Protein AF-A0A1B7WTZ4-F1 (afdb_monomer)

Sequence (88 aa):
MTIDEYPWLEPLKTAVNGLKVPVEEEIFLDKLKNTMWSEESGKQPPTLNPEEIMQYLLQMGIIDRRYDKRVNMPTIYMYGFGVKRPKG

Foldseek 3Di:
DDCVVALLCVLLLVLCAAAAPQDAPVVSLVSLLPRPTDPDPPNGDPDSRSVVSVVVCCVVQQWHQDPVRTIGGPPVNCVVSNYHHPDD

Structure (mmCIF, N/CA/C/O backbone):
data_AF-A0A1B7WTZ4-F1
#
_entry.id   AF-A0A1B7WTZ4-F1
#
loop_
_atom_site.group_PDB
_atom_site.id
_atom_site.type_symbol
_atom_site.label_atom_id
_atom_site.label_alt_id
_atom_site.label_comp_id
_atom_site.label_asym_id
_atom_site.label_entity_id
_atom_site.label_seq_id
_atom_site.pdbx_PDB_ins_code
_atom_site.Cartn_x
_atom_site.Cartn_y
_atom_site.Cartn_z
_atom_site.occupancy
_atom_site.B_iso_or_equiv
_atom_site.auth_seq_id
_atom_site.auth_comp_id
_atom_site.auth_asym_id
_atom_site.auth_atom_id
_atom_site.pdbx_PDB_model_num
ATOM 1 N N . MET A 1 1 ? -5.790 14.235 -10.164 1.00 48.44 1 MET A N 1
ATOM 2 C CA . MET A 1 1 ? -6.341 13.514 -9.004 1.00 48.44 1 MET A CA 1
ATOM 3 C C . MET A 1 1 ? -5.632 14.068 -7.787 1.00 48.44 1 MET A C 1
ATOM 5 O O . MET A 1 1 ? -4.447 13.800 -7.619 1.00 48.44 1 MET A O 1
ATOM 9 N N . THR A 1 2 ? -6.271 14.981 -7.063 1.00 47.91 2 THR A N 1
ATOM 10 C CA . THR A 1 2 ? -5.705 15.503 -5.818 1.00 47.91 2 THR A CA 1
ATOM 11 C C . THR A 1 2 ? -5.952 14.463 -4.734 1.00 47.91 2 THR A C 1
ATOM 13 O O . THR A 1 2 ? -7.027 13.885 -4.631 1.00 47.91 2 THR A O 1
ATOM 16 N N . ILE A 1 3 ? -4.914 14.176 -3.960 1.00 51.56 3 ILE A N 1
ATOM 17 C CA . ILE A 1 3 ? -4.926 13.231 -2.836 1.00 51.56 3 ILE A CA 1
ATOM 18 C C . ILE A 1 3 ? -5.936 13.641 -1.743 1.00 51.56 3 ILE A C 1
ATOM 20 O O . ILE A 1 3 ? -6.334 12.800 -0.941 1.00 51.56 3 ILE A O 1
ATOM 24 N N . ASP A 1 4 ? -6.394 14.896 -1.763 1.00 60.53 4 ASP A N 1
ATOM 25 C CA . ASP A 1 4 ? -7.377 15.462 -0.832 1.00 60.53 4 ASP A CA 1
ATOM 26 C C . ASP A 1 4 ? -8.709 14.695 -0.768 1.00 60.53 4 ASP A C 1
ATOM 28 O O . ASP A 1 4 ? -9.408 14.784 0.237 1.00 60.53 4 ASP A O 1
ATOM 32 N N . GLU A 1 5 ? -9.066 13.916 -1.796 1.00 75.38 5 GLU A N 1
ATOM 33 C CA . GLU A 1 5 ? -10.333 13.166 -1.825 1.00 75.38 5 GLU A CA 1
ATOM 34 C C . GLU A 1 5 ? -10.318 11.896 -0.957 1.00 75.38 5 GLU A C 1
ATOM 36 O O . GLU A 1 5 ? -11.378 11.420 -0.553 1.00 75.38 5 GLU A O 1
ATOM 41 N N . TYR A 1 6 ? -9.139 11.351 -0.628 1.00 87.62 6 TYR A N 1
ATOM 42 C CA . TYR A 1 6 ? -9.021 10.095 0.125 1.00 87.62 6 TYR A CA 1
ATOM 43 C C . TYR A 1 6 ? -7.937 10.184 1.211 1.00 87.62 6 TYR A C 1
ATOM 45 O O . TYR A 1 6 ? -6.854 9.608 1.057 1.00 87.62 6 TYR A O 1
ATOM 53 N N . PRO A 1 7 ? -8.221 10.855 2.346 1.00 90.00 7 PRO A N 1
ATOM 54 C CA . PRO A 1 7 ? -7.250 11.060 3.426 1.00 90.00 7 PRO A CA 1
ATOM 55 C C . PRO A 1 7 ? -6.640 9.763 3.977 1.00 90.00 7 PRO A C 1
ATOM 57 O O . PRO A 1 7 ? -5.497 9.743 4.431 1.00 90.00 7 PRO A O 1
ATOM 60 N N . TRP A 1 8 ? -7.382 8.658 3.897 1.00 92.19 8 TRP A N 1
ATOM 61 C CA . TRP A 1 8 ? -6.943 7.343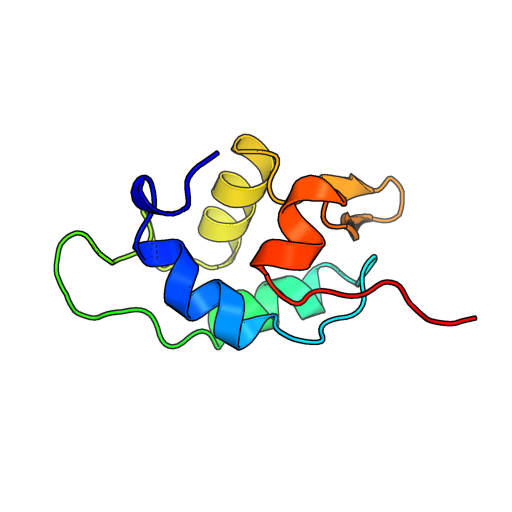 4.360 1.00 92.19 8 TRP A CA 1
ATOM 62 C C . TRP A 1 8 ? -5.808 6.727 3.529 1.00 92.19 8 TRP A C 1
ATOM 64 O O . TRP A 1 8 ? -5.197 5.753 3.964 1.00 92.19 8 TRP A O 1
ATOM 74 N N . LEU A 1 9 ? -5.477 7.289 2.359 1.00 93.25 9 LEU A N 1
ATOM 75 C CA . LEU A 1 9 ? -4.337 6.840 1.555 1.00 93.25 9 LEU A CA 1
ATOM 76 C C . LEU A 1 9 ? -2.986 7.319 2.111 1.00 93.25 9 LEU A C 1
ATOM 78 O O . LEU A 1 9 ? -1.957 6.753 1.744 1.00 93.25 9 LEU A O 1
ATOM 82 N N . GLU A 1 10 ? -2.949 8.323 2.993 1.00 92.12 10 GLU A N 1
ATOM 83 C CA . GLU A 1 10 ? -1.693 8.854 3.549 1.00 92.12 10 GLU A CA 1
ATOM 84 C C . GLU A 1 10 ? -0.869 7.803 4.322 1.00 92.12 10 GLU A C 1
ATOM 86 O O . GLU A 1 10 ? 0.312 7.608 4.000 1.00 92.12 10 GLU A O 1
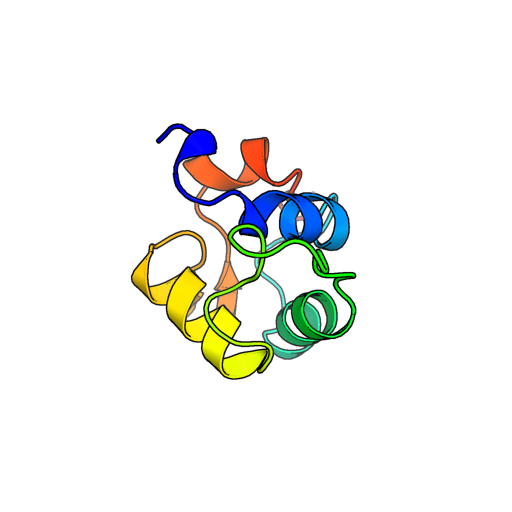ATOM 91 N N . PRO A 1 11 ? -1.451 7.040 5.270 1.00 94.00 11 PRO A N 1
ATOM 92 C CA . PRO A 1 11 ? -0.747 5.924 5.900 1.00 94.00 11 PRO A CA 1
ATOM 93 C C . PRO A 1 11 ? -0.233 4.892 4.893 1.00 94.00 11 PRO A C 1
ATOM 95 O O . PRO A 1 11 ? 0.894 4.404 5.012 1.00 94.00 11 PRO A O 1
ATOM 98 N N . LEU A 1 12 ? -1.031 4.599 3.861 1.00 94.50 12 LEU A N 1
ATOM 99 C CA . LEU A 1 12 ? -0.670 3.622 2.843 1.00 94.50 12 LEU A CA 1
ATOM 100 C C . LEU A 1 12 ? 0.567 4.057 2.054 1.00 94.50 12 LEU A C 1
ATOM 102 O O . LEU A 1 12 ? 1.463 3.241 1.846 1.00 94.50 12 LEU A O 1
ATOM 106 N N . LYS A 1 13 ? 0.661 5.335 1.662 1.00 92.56 13 LYS A N 1
ATOM 107 C CA . LYS A 1 13 ? 1.858 5.881 0.996 1.00 92.56 13 LYS A CA 1
ATOM 108 C C . LYS A 1 13 ? 3.120 5.605 1.795 1.00 92.56 13 LYS A C 1
ATOM 110 O O . LYS A 1 13 ? 4.131 5.210 1.225 1.00 92.56 13 LYS A O 1
ATOM 115 N N . THR A 1 14 ? 3.050 5.770 3.113 1.00 92.75 14 THR A N 1
ATOM 116 C CA . THR A 1 14 ? 4.180 5.484 4.002 1.00 92.75 14 THR A CA 1
ATOM 117 C C . THR A 1 14 ? 4.523 3.995 3.992 1.00 92.75 14 THR A C 1
ATOM 119 O O . THR A 1 14 ? 5.691 3.636 3.849 1.00 92.75 14 THR A O 1
ATOM 122 N N . ALA A 1 15 ? 3.517 3.120 4.073 1.00 94.94 15 ALA A N 1
ATOM 123 C CA . ALA A 1 15 ? 3.708 1.671 4.118 1.00 94.94 15 ALA A CA 1
ATOM 124 C C . ALA A 1 15 ? 4.318 1.085 2.828 1.00 94.94 15 ALA A C 1
ATOM 126 O O . ALA A 1 15 ? 5.135 0.153 2.889 1.00 94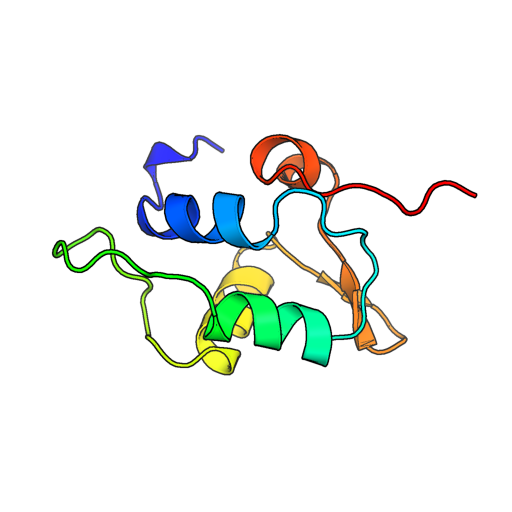.94 15 ALA A O 1
ATOM 127 N N . VAL A 1 16 ? 3.945 1.633 1.665 1.00 95.88 16 VAL A N 1
ATOM 128 C CA . VAL A 1 16 ? 4.411 1.166 0.346 1.00 95.88 16 VAL A CA 1
ATOM 129 C C . VAL A 1 16 ? 5.583 1.970 -0.218 1.00 95.88 16 VAL A C 1
ATOM 131 O O . VAL A 1 16 ? 6.091 1.623 -1.285 1.00 95.88 16 VAL A O 1
ATOM 134 N N . ASN A 1 17 ? 6.053 3.009 0.475 1.00 95.56 17 ASN A N 1
ATOM 135 C CA . ASN A 1 17 ? 7.177 3.813 0.007 1.00 95.56 17 ASN A CA 1
ATOM 136 C C . ASN A 1 17 ? 8.411 2.932 -0.253 1.00 95.56 17 ASN A C 1
ATOM 138 O O . ASN A 1 17 ? 8.837 2.136 0.585 1.00 95.56 17 ASN A O 1
ATOM 142 N N . GLY A 1 18 ? 8.987 3.059 -1.447 1.00 95.00 18 GLY A N 1
ATOM 143 C CA . GLY A 1 18 ? 10.138 2.278 -1.886 1.00 95.00 18 GLY A CA 1
ATOM 144 C C . GLY A 1 18 ? 9.821 0.848 -2.328 1.00 95.00 18 GLY A C 1
ATOM 145 O O . GLY A 1 18 ? 10.735 0.179 -2.822 1.00 95.00 18 GLY A O 1
ATOM 146 N N . LEU A 1 19 ? 8.567 0.385 -2.220 1.00 96.38 19 LEU A N 1
ATOM 147 C CA . LEU A 1 19 ? 8.135 -0.897 -2.776 1.00 96.38 19 LEU A CA 1
ATOM 148 C C . LEU A 1 19 ? 8.418 -0.918 -4.281 1.00 96.38 19 LEU A C 1
ATOM 150 O O . LEU A 1 19 ? 8.211 0.072 -4.986 1.00 96.38 19 LEU A O 1
ATOM 154 N N . LYS A 1 20 ? 8.918 -2.048 -4.778 1.00 96.94 20 LYS A N 1
ATOM 155 C CA . LYS A 1 20 ? 9.192 -2.242 -6.202 1.00 96.94 20 LYS A CA 1
ATOM 156 C C . LYS A 1 20 ? 8.043 -3.017 -6.831 1.00 96.94 20 LYS A C 1
ATOM 158 O O . LYS A 1 20 ? 7.743 -4.101 -6.352 1.00 96.94 20 LYS A O 1
ATOM 163 N N . VAL A 1 21 ? 7.443 -2.484 -7.896 1.00 95.50 21 VAL A N 1
ATOM 164 C CA . VAL A 1 21 ? 6.312 -3.111 -8.605 1.00 95.50 21 VAL A CA 1
ATOM 165 C C . VAL A 1 21 ? 6.633 -3.392 -10.083 1.00 95.50 21 VAL A C 1
ATOM 167 O O . VAL A 1 21 ? 7.288 -2.570 -10.739 1.00 95.50 21 VAL A 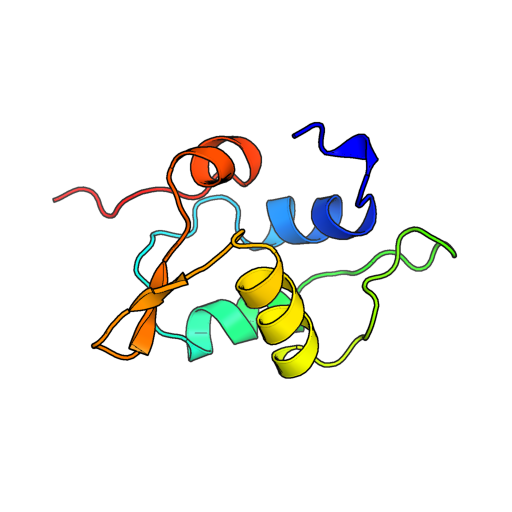O 1
ATOM 170 N N . PRO A 1 22 ? 6.158 -4.510 -10.664 1.00 97.12 22 PRO A N 1
ATOM 171 C CA . PRO A 1 22 ? 5.180 -5.455 -10.112 1.00 97.12 22 PRO A CA 1
ATOM 172 C C . PRO A 1 22 ? 5.728 -6.316 -8.964 1.00 97.12 22 PRO A C 1
ATOM 174 O O . PRO A 1 22 ? 6.919 -6.619 -8.941 1.00 97.12 22 PRO A O 1
ATOM 177 N N . VAL A 1 23 ? 4.860 -6.690 -8.025 1.00 97.00 23 VAL A N 1
ATOM 178 C CA . VAL A 1 23 ? 5.195 -7.475 -6.827 1.00 97.00 23 VAL A CA 1
ATOM 179 C C . VAL A 1 23 ? 4.173 -8.589 -6.604 1.00 97.00 23 VAL A C 1
ATOM 181 O O . VAL A 1 23 ? 3.044 -8.477 -7.072 1.00 97.00 23 VAL A O 1
ATOM 184 N N . GLU A 1 24 ? 4.552 -9.658 -5.905 1.00 97.62 24 GLU A N 1
ATOM 185 C CA . GLU A 1 24 ? 3.596 -10.693 -5.496 1.00 97.62 24 GLU A CA 1
ATOM 186 C C . GLU A 1 24 ? 2.449 -10.095 -4.673 1.00 97.62 24 GLU A C 1
ATOM 188 O O . GLU A 1 24 ? 2.657 -9.204 -3.845 1.00 97.62 24 GLU A O 1
ATOM 193 N N . GLU A 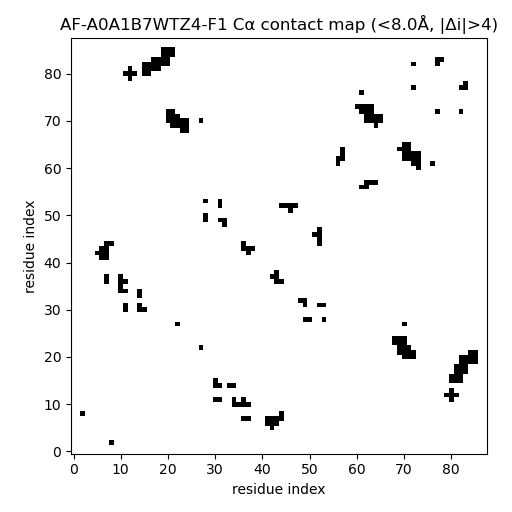1 25 ? 1.238 -10.599 -4.903 1.00 96.75 25 GLU A N 1
ATOM 194 C CA . GLU A 1 25 ? 0.021 -10.131 -4.236 1.00 96.75 25 GLU A CA 1
ATOM 195 C C . GLU A 1 25 ? 0.125 -10.200 -2.710 1.00 96.75 25 GLU A C 1
ATOM 197 O O . GLU A 1 25 ? -0.206 -9.230 -2.033 1.00 96.75 25 GLU A O 1
ATOM 202 N N . GLU A 1 26 ? 0.678 -11.291 -2.182 1.00 96.69 26 GLU A N 1
ATOM 203 C CA . GLU A 1 26 ? 0.881 -11.488 -0.743 1.00 96.69 26 GLU A CA 1
ATOM 204 C C . GLU A 1 26 ? 1.766 -10.397 -0.127 1.00 96.69 26 GLU A C 1
ATOM 206 O O . GLU A 1 26 ? 1.447 -9.872 0.934 1.00 96.69 26 GLU A O 1
ATOM 211 N N . ILE A 1 27 ? 2.824 -9.968 -0.824 1.00 97.31 27 ILE A N 1
ATOM 212 C CA . ILE A 1 27 ? 3.705 -8.893 -0.341 1.00 97.31 27 ILE A CA 1
ATOM 213 C C . ILE A 1 27 ? 2.939 -7.569 -0.270 1.00 97.31 27 ILE A C 1
ATOM 215 O O . ILE A 1 27 ? 3.158 -6.770 0.642 1.00 97.31 27 ILE A O 1
ATOM 219 N N . PHE A 1 28 ? 2.054 -7.307 -1.234 1.00 97.25 28 PHE A N 1
ATOM 220 C CA . PHE A 1 28 ? 1.231 -6.102 -1.215 1.00 97.25 28 PHE A CA 1
ATOM 221 C C . PHE A 1 28 ? 0.174 -6.162 -0.102 1.00 97.25 28 PHE A C 1
ATOM 223 O O . PHE A 1 28 ? 0.018 -5.191 0.637 1.00 97.25 28 PHE A O 1
ATOM 230 N N . LEU A 1 29 ? -0.495 -7.305 0.074 1.00 97.44 29 LEU A N 1
ATOM 231 C CA . LEU A 1 29 ? -1.439 -7.540 1.172 1.00 97.44 29 LEU A CA 1
ATOM 232 C C . LEU A 1 29 ? -0.768 -7.388 2.541 1.00 97.44 29 LEU A C 1
ATOM 234 O O . LEU A 1 29 ? -1.324 -6.739 3.425 1.00 97.44 29 LEU A O 1
ATOM 238 N N . ASP A 1 30 ? 0.461 -7.877 2.698 1.00 97.75 30 ASP A N 1
ATOM 239 C CA . ASP A 1 30 ? 1.248 -7.679 3.913 1.00 97.75 30 ASP A CA 1
ATOM 240 C C . ASP A 1 30 ? 1.511 -6.196 4.191 1.00 97.75 30 ASP A C 1
ATOM 242 O O . ASP A 1 30 ? 1.498 -5.774 5.349 1.00 97.75 30 ASP A O 1
ATOM 246 N N . LYS A 1 31 ? 1.705 -5.362 3.160 1.00 97.38 31 LYS A N 1
ATOM 247 C CA . LYS A 1 31 ? 1.797 -3.907 3.357 1.00 97.38 31 LYS A CA 1
ATOM 248 C C . LYS A 1 31 ? 0.488 -3.324 3.873 1.00 97.38 31 LYS A C 1
ATOM 250 O O . LYS A 1 31 ? 0.534 -2.531 4.808 1.00 97.38 31 LYS A O 1
ATOM 255 N N . LEU A 1 32 ? -0.654 -3.732 3.321 1.00 97.06 32 LEU A N 1
ATOM 256 C CA . LEU A 1 32 ? -1.970 -3.275 3.783 1.00 97.06 32 LEU A CA 1
ATOM 257 C C . LEU A 1 32 ? -2.231 -3.689 5.235 1.00 97.06 32 LEU A C 1
ATOM 259 O O . LEU A 1 32 ? -2.623 -2.862 6.055 1.00 97.06 32 LEU A O 1
ATOM 263 N N . LYS A 1 33 ? -1.936 -4.947 5.572 1.00 96.56 33 LYS A N 1
ATOM 264 C CA . LYS A 1 33 ? -2.109 -5.505 6.916 1.00 96.56 33 LYS A CA 1
ATOM 265 C C . LYS A 1 33 ? -1.247 -4.808 7.967 1.00 96.56 33 LYS A C 1
ATOM 267 O O . LYS A 1 33 ? -1.703 -4.591 9.083 1.00 96.56 33 LYS A O 1
ATOM 272 N N . ASN A 1 34 ? -0.011 -4.459 7.613 1.00 95.69 34 ASN A N 1
ATOM 273 C CA . ASN A 1 34 ? 0.932 -3.797 8.518 1.00 95.69 34 ASN A CA 1
ATOM 274 C C . ASN A 1 34 ? 0.877 -2.261 8.436 1.00 95.69 34 ASN A C 1
ATOM 276 O O . ASN A 1 34 ? 1.722 -1.582 9.022 1.00 95.69 34 ASN A O 1
ATOM 280 N N . THR A 1 35 ? -0.081 -1.692 7.698 1.00 96.50 35 THR A N 1
ATOM 281 C CA . THR A 1 35 ? -0.273 -0.240 7.663 1.00 96.50 35 THR A CA 1
ATOM 282 C C . THR A 1 35 ? -0.882 0.220 8.986 1.00 96.50 35 THR A C 1
ATOM 284 O O . THR A 1 35 ? -1.915 -0.284 9.419 1.00 96.50 35 THR A O 1
ATOM 287 N N . MET A 1 36 ? -0.254 1.208 9.626 1.00 95.00 36 MET A N 1
ATOM 288 C CA . MET A 1 36 ? -0.820 1.876 10.800 1.00 95.00 36 MET A CA 1
ATOM 289 C C . MET A 1 36 ? -1.887 2.875 10.345 1.00 95.00 36 MET A C 1
ATOM 291 O O . MET A 1 36 ? -1.578 4.023 10.027 1.00 95.00 36 MET A O 1
ATOM 295 N N . TRP A 1 37 ? -3.133 2.415 10.246 1.00 94.56 37 TRP A N 1
ATOM 296 C CA . TRP A 1 37 ? -4.268 3.249 9.849 1.00 94.56 37 TRP A CA 1
ATOM 297 C C . TRP A 1 37 ? -4.575 4.325 10.896 1.00 94.56 37 TRP A C 1
ATOM 299 O O . TRP A 1 37 ? -4.316 4.149 12.084 1.00 94.56 37 TRP A O 1
ATOM 309 N N . SER A 1 38 ? -5.135 5.451 10.449 1.00 91.56 38 SER A N 1
ATOM 310 C CA . SER A 1 38 ? -5.559 6.519 11.356 1.00 91.56 38 SER A CA 1
ATOM 311 C C . SER A 1 38 ? -6.704 6.048 12.260 1.00 91.56 38 SER A C 1
ATOM 313 O O . SER A 1 38 ? -7.597 5.329 11.818 1.00 91.56 38 SER A O 1
ATOM 315 N N . GLU A 1 39 ? -6.714 6.491 13.514 1.00 89.62 39 GLU A N 1
ATOM 316 C CA . GLU A 1 39 ? -7.858 6.326 14.423 1.00 89.62 39 GLU A CA 1
ATOM 317 C C . GLU A 1 39 ? -8.889 7.459 14.270 1.00 89.62 39 GLU A C 1
ATOM 319 O O . GLU A 1 39 ? -9.978 7.403 14.838 1.00 89.62 39 GLU A O 1
ATOM 324 N N . GLU A 1 40 ? -8.563 8.500 13.497 1.00 90.50 40 GLU A N 1
ATOM 325 C CA . GLU A 1 40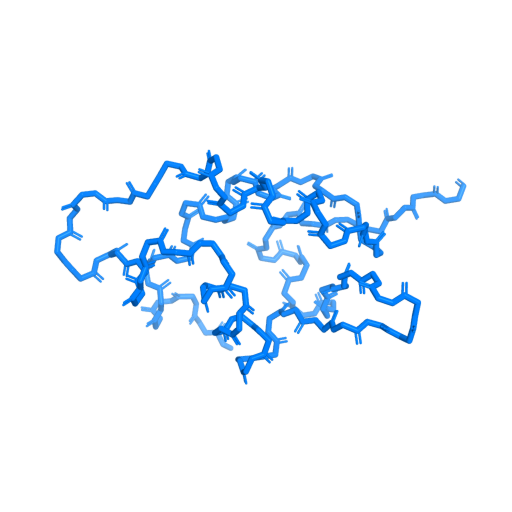 ? -9.432 9.656 13.301 1.00 90.50 40 GLU A CA 1
ATOM 326 C C . GLU A 1 40 ? -10.592 9.319 12.355 1.00 90.50 40 GLU A C 1
ATOM 328 O O . GLU A 1 40 ? -10.399 8.861 11.222 1.00 90.50 40 GLU A O 1
ATOM 333 N N . SER A 1 41 ? -11.816 9.592 12.815 1.00 82.62 41 SER A N 1
ATOM 334 C CA . SER A 1 41 ? -13.027 9.417 12.012 1.00 82.62 41 SER A CA 1
ATOM 335 C C . SER A 1 41 ? -12.946 10.236 10.719 1.00 82.62 41 SER A C 1
ATOM 337 O O . SER A 1 41 ? -12.590 11.413 10.737 1.00 82.62 41 SER A O 1
ATOM 339 N N . GLY A 1 42 ? -13.250 9.605 9.584 1.00 84.06 42 GLY A N 1
ATOM 340 C CA . GLY A 1 42 ? -13.132 10.213 8.252 1.00 84.06 42 GLY A CA 1
ATOM 341 C C . GLY A 1 42 ? -11.741 10.118 7.608 1.00 84.06 42 GLY A C 1
ATOM 342 O O . GLY A 1 42 ? -11.607 10.424 6.426 1.00 84.06 42 GLY A O 1
ATOM 343 N N . LYS A 1 43 ? -10.717 9.642 8.334 1.00 89.31 43 LYS A N 1
ATOM 344 C CA . LYS A 1 43 ? -9.377 9.332 7.787 1.00 89.31 43 LYS A CA 1
ATOM 345 C C . LYS A 1 43 ? -9.064 7.836 7.762 1.00 89.31 43 LYS A C 1
ATOM 347 O O . LYS A 1 43 ? -7.936 7.435 7.476 1.00 89.31 43 LYS A O 1
ATOM 352 N N . GLN A 1 44 ? -10.063 7.014 8.055 1.00 92.19 44 GLN A N 1
ATOM 353 C CA . GLN A 1 44 ? -9.981 5.563 7.994 1.00 92.19 44 GLN A CA 1
ATOM 354 C C . GLN A 1 44 ? -10.284 5.042 6.589 1.00 92.19 44 GLN A C 1
ATOM 356 O O . GLN A 1 44 ? -11.060 5.665 5.857 1.00 92.19 44 GLN A O 1
ATOM 361 N N . PRO A 1 45 ? -9.686 3.902 6.200 1.00 93.25 45 PRO A N 1
ATOM 362 C CA . PRO A 1 45 ? -10.119 3.201 5.003 1.00 93.25 45 PRO A CA 1
ATOM 363 C C . PRO A 1 45 ? -11.598 2.786 5.128 1.00 93.25 45 PRO A C 1
ATOM 365 O O . PRO A 1 45 ? -12.105 2.653 6.244 1.00 93.25 45 PRO A O 1
ATOM 368 N N . PRO A 1 46 ? -12.291 2.510 4.007 1.00 91.25 46 PRO A N 1
ATOM 369 C CA . PRO A 1 46 ? -13.679 2.029 4.023 1.00 91.25 46 PRO A CA 1
ATOM 370 C C . PRO A 1 46 ? -13.896 0.744 4.843 1.00 91.25 46 PRO A C 1
ATOM 372 O O . PRO A 1 46 ? -15.017 0.423 5.223 1.00 91.25 46 PRO A O 1
ATOM 375 N N . THR A 1 47 ? -12.821 -0.007 5.077 1.00 94.44 47 THR A N 1
ATOM 376 C CA . THR A 1 47 ? -12.765 -1.282 5.794 1.00 94.44 47 THR A CA 1
ATOM 377 C C . THR A 1 47 ? -11.356 -1.484 6.345 1.00 94.44 47 THR A C 1
ATOM 379 O O . THR A 1 47 ? -10.401 -0.930 5.807 1.00 94.44 47 THR A O 1
ATOM 382 N N . LEU A 1 48 ? -11.216 -2.282 7.405 1.00 93.44 48 LEU A N 1
ATOM 383 C CA . LEU A 1 48 ? -9.917 -2.681 7.964 1.00 93.44 48 LEU A CA 1
ATOM 384 C C . LEU A 1 48 ? -9.444 -4.046 7.445 1.00 93.44 48 LEU A C 1
ATOM 386 O O . LEU A 1 48 ? -8.352 -4.491 7.795 1.00 93.44 48 LEU A O 1
ATOM 390 N N . ASN A 1 49 ? -10.251 -4.715 6.618 1.00 97.00 49 ASN A N 1
ATOM 391 C CA . ASN A 1 49 ? -9.874 -5.963 5.973 1.00 97.00 49 ASN A CA 1
ATOM 392 C C . ASN A 1 49 ? -8.890 -5.679 4.806 1.00 97.00 49 ASN A C 1
ATOM 394 O O . ASN A 1 49 ? -9.260 -4.960 3.872 1.00 97.00 49 ASN A O 1
ATOM 398 N N . PRO A 1 50 ? -7.651 -6.214 4.828 1.00 96.94 50 PRO A N 1
ATOM 399 C CA . PRO A 1 50 ? -6.647 -5.957 3.791 1.00 96.94 50 PRO A CA 1
ATOM 400 C C . PRO A 1 50 ? -7.090 -6.349 2.378 1.00 96.94 50 PRO A C 1
ATOM 402 O O . PRO A 1 50 ? -6.826 -5.615 1.425 1.00 96.94 50 PRO A O 1
ATOM 405 N N . GLU A 1 51 ? -7.777 -7.479 2.227 1.00 97.31 51 GLU A N 1
ATOM 406 C CA . GLU A 1 51 ? -8.265 -7.968 0.942 1.00 97.31 51 GLU A CA 1
ATOM 407 C C . GLU A 1 51 ? -9.341 -7.044 0.366 1.00 97.31 51 GLU A C 1
ATOM 409 O O . GLU A 1 51 ? -9.313 -6.724 -0.824 1.00 97.31 51 GLU A O 1
ATOM 414 N N . GLU A 1 52 ? -10.259 -6.559 1.202 1.00 97.81 52 GLU A N 1
ATOM 415 C CA . GLU A 1 52 ? -11.273 -5.593 0.779 1.00 97.81 52 GLU A CA 1
ATOM 416 C C . GLU A 1 52 ? -10.648 -4.234 0.430 1.00 97.81 52 GLU A C 1
ATOM 418 O O . GLU A 1 52 ? -10.992 -3.658 -0.604 1.00 97.81 52 GLU A O 1
ATOM 423 N N . ILE A 1 53 ? -9.673 -3.743 1.212 1.00 97.12 53 ILE A N 1
ATOM 424 C CA . ILE A 1 53 ? -8.901 -2.534 0.867 1.00 97.12 53 ILE A CA 1
ATOM 425 C C . ILE A 1 53 ? -8.240 -2.706 -0.506 1.00 97.12 53 ILE A C 1
ATOM 427 O O . ILE A 1 53 ? -8.293 -1.803 -1.343 1.00 97.12 53 ILE A O 1
ATOM 431 N N . MET A 1 54 ? -7.646 -3.871 -0.771 1.00 97.12 54 MET A N 1
ATOM 432 C CA . MET A 1 54 ? -7.045 -4.169 -2.068 1.00 97.12 54 MET A CA 1
ATOM 433 C C . MET A 1 54 ? -8.077 -4.101 -3.205 1.00 97.12 54 MET A C 1
ATOM 435 O O . MET A 1 54 ? -7.768 -3.554 -4.265 1.00 97.12 54 MET A O 1
ATOM 439 N N . GLN A 1 55 ? -9.307 -4.588 -2.993 1.00 97.31 55 GLN A N 1
ATOM 440 C CA . GLN A 1 55 ? -10.385 -4.453 -3.980 1.00 97.31 55 GLN A CA 1
ATOM 441 C C . GLN A 1 55 ? -10.752 -2.991 -4.250 1.00 97.31 55 GLN A C 1
ATOM 443 O O . GLN A 1 55 ? -10.894 -2.620 -5.415 1.00 97.31 55 GLN A O 1
ATOM 448 N N . TYR A 1 56 ? -10.833 -2.143 -3.222 1.00 95.94 56 TYR A N 1
ATOM 449 C CA . TYR A 1 56 ? -11.063 -0.706 -3.416 1.00 95.94 56 TYR A CA 1
ATOM 450 C C . TYR A 1 56 ? -9.958 -0.064 -4.263 1.00 95.94 56 TYR A C 1
ATOM 452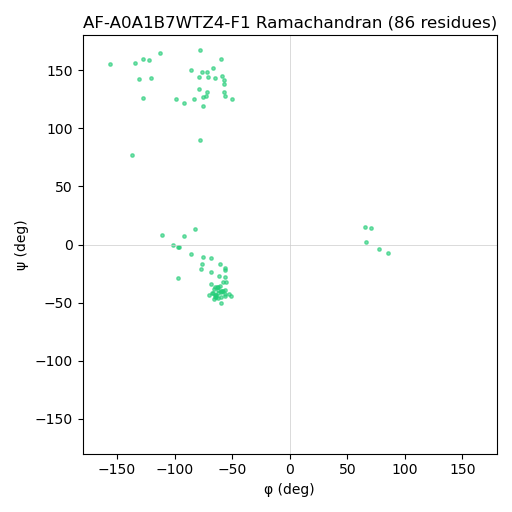 O O . TYR A 1 56 ? -10.245 0.664 -5.214 1.00 95.94 56 TYR A O 1
ATOM 460 N N . LEU A 1 57 ? -8.691 -0.374 -3.975 1.00 96.38 57 LEU A N 1
ATOM 461 C CA . LEU A 1 57 ? -7.556 0.161 -4.734 1.00 96.38 57 LEU A CA 1
ATOM 462 C C . LEU A 1 57 ? -7.567 -0.298 -6.203 1.00 96.38 57 LEU A C 1
ATOM 464 O O . LEU A 1 57 ? -7.210 0.491 -7.081 1.00 96.38 57 LEU A O 1
ATOM 468 N N . LEU A 1 58 ? -7.992 -1.539 -6.473 1.00 96.38 58 LEU A N 1
ATOM 469 C CA . LEU A 1 58 ? -8.192 -2.065 -7.830 1.00 96.38 58 LEU A CA 1
ATOM 470 C C . LEU A 1 58 ? -9.332 -1.337 -8.554 1.00 96.38 58 LEU A C 1
ATOM 472 O O . LEU A 1 58 ? -9.160 -0.908 -9.692 1.00 96.38 58 LEU A O 1
ATOM 476 N N . GLN A 1 59 ? -10.482 -1.161 -7.897 1.00 95.69 59 GLN A N 1
ATOM 477 C CA . GLN A 1 59 ? -11.643 -0.461 -8.461 1.00 95.69 59 GLN A CA 1
ATOM 478 C C . GLN A 1 59 ? -11.338 1.006 -8.782 1.00 95.69 59 GLN A C 1
ATOM 480 O O . GLN A 1 59 ? -11.793 1.529 -9.796 1.00 95.69 59 GLN A O 1
ATOM 485 N N . MET A 1 60 ? -10.531 1.655 -7.943 1.00 94.00 60 MET A N 1
ATOM 486 C CA . MET A 1 60 ? -10.058 3.024 -8.149 1.00 94.00 60 MET A CA 1
ATOM 487 C C . MET A 1 60 ? -8.952 3.132 -9.211 1.00 94.00 60 MET A C 1
ATOM 489 O O . MET A 1 60 ? -8.579 4.241 -9.591 1.00 94.00 60 MET A O 1
ATOM 493 N N . GLY A 1 61 ? -8.392 2.009 -9.672 1.00 95.12 61 GLY A N 1
ATOM 494 C CA . GLY A 1 61 ? -7.275 1.981 -10.616 1.00 95.12 61 GLY A CA 1
ATOM 495 C C . GLY A 1 61 ? -5.935 2.435 -10.025 1.00 95.12 61 GLY A C 1
ATOM 496 O O . GLY A 1 61 ? -4.996 2.685 -10.780 1.00 95.12 61 GLY A O 1
ATOM 497 N N . ILE A 1 62 ? -5.821 2.537 -8.693 1.00 95.56 62 ILE A N 1
ATOM 498 C CA . ILE A 1 62 ? -4.553 2.858 -8.011 1.00 95.56 62 ILE A CA 1
ATOM 499 C C . ILE A 1 62 ? -3.561 1.708 -8.158 1.00 95.56 62 ILE A C 1
ATOM 501 O O . ILE A 1 62 ? -2.358 1.935 -8.276 1.00 95.56 62 ILE A O 1
ATOM 505 N N . ILE A 1 63 ? -4.064 0.479 -8.176 1.00 97.31 63 ILE A N 1
ATOM 506 C CA . ILE A 1 63 ? -3.293 -0.716 -8.502 1.00 97.31 63 ILE A CA 1
ATOM 507 C C . ILE A 1 63 ? -3.999 -1.506 -9.598 1.00 97.31 63 ILE A C 1
ATOM 509 O O . ILE A 1 63 ? -5.202 -1.371 -9.811 1.00 97.31 63 ILE A O 1
ATOM 513 N N . ASP A 1 64 ? -3.243 -2.354 -10.276 1.00 97.06 64 ASP A N 1
ATOM 514 C CA . ASP A 1 64 ? -3.724 -3.291 -11.281 1.00 97.06 64 ASP A CA 1
ATOM 515 C C . ASP A 1 64 ? -3.165 -4.691 -11.006 1.00 97.06 64 ASP A C 1
ATOM 517 O O . ASP A 1 64 ? -2.014 -4.860 -10.597 1.00 97.06 64 ASP A O 1
ATOM 521 N N . ARG A 1 65 ? -3.986 -5.720 -11.235 1.00 95.94 65 ARG A N 1
ATOM 522 C CA . ARG A 1 65 ? -3.546 -7.118 -11.173 1.00 95.94 65 ARG A CA 1
ATOM 523 C C . ARG A 1 65 ? -3.116 -7.559 -12.568 1.00 95.94 65 ARG A C 1
ATOM 525 O O . ARG A 1 65 ? -3.895 -7.501 -13.517 1.00 95.94 65 ARG A O 1
ATOM 532 N N . ARG A 1 66 ? -1.868 -8.001 -12.696 1.00 95.19 66 ARG A N 1
ATOM 533 C CA . ARG A 1 66 ? -1.318 -8.537 -13.945 1.00 95.19 66 ARG A CA 1
ATOM 534 C C . ARG A 1 66 ? -1.788 -9.969 -14.201 1.00 95.19 66 ARG A C 1
ATOM 536 O O . ARG A 1 66 ? -2.297 -10.644 -13.310 1.00 95.19 66 ARG A O 1
ATOM 543 N N . TYR A 1 67 ? -1.557 -10.455 -15.422 1.00 91.50 67 TYR A N 1
ATOM 544 C CA . TYR A 1 67 ? -1.858 -11.839 -15.813 1.00 91.50 67 TYR A CA 1
ATOM 545 C C . TYR A 1 67 ? -1.135 -12.886 -14.953 1.00 91.50 67 TYR A C 1
ATOM 547 O O . TYR A 1 67 ? -1.690 -13.947 -14.686 1.00 91.50 67 TYR A O 1
ATOM 555 N N . ASP A 1 68 ? 0.074 -12.574 -14.479 1.00 92.69 68 ASP A N 1
ATOM 556 C CA . ASP A 1 68 ? 0.865 -13.408 -13.564 1.00 92.69 68 ASP A CA 1
ATOM 557 C C . ASP A 1 68 ? 0.455 -13.242 -12.089 1.00 92.69 68 ASP A C 1
ATOM 559 O O . ASP A 1 68 ? 1.169 -13.691 -11.199 1.00 92.69 68 ASP A O 1
ATOM 563 N N . LYS A 1 69 ? -0.700 -12.609 -11.829 1.00 91.81 69 LYS A N 1
ATOM 564 C CA . LYS A 1 69 ? -1.260 -12.289 -10.505 1.00 91.81 69 LYS A CA 1
ATOM 565 C C . LYS A 1 69 ? -0.460 -11.275 -9.690 1.00 91.81 69 LYS A C 1
ATOM 567 O O . LYS A 1 69 ? -0.871 -10.942 -8.582 1.00 91.81 69 LYS A O 1
ATOM 572 N N . ARG A 1 70 ? 0.627 -10.721 -10.227 1.00 97.00 70 ARG A N 1
ATOM 573 C CA . ARG A 1 70 ? 1.376 -9.675 -9.532 1.00 97.00 70 ARG A CA 1
ATOM 574 C C . ARG A 1 70 ? 0.606 -8.366 -9.504 1.00 97.00 70 ARG A C 1
ATOM 576 O O . ARG A 1 70 ? -0.040 -7.977 -10.480 1.00 97.00 70 ARG A O 1
ATOM 583 N N . VAL A 1 71 ? 0.749 -7.654 -8.399 1.00 97.94 71 VAL A N 1
ATOM 584 C CA . VAL A 1 71 ? 0.213 -6.313 -8.214 1.00 97.94 71 VAL A CA 1
ATOM 585 C C . VAL A 1 71 ? 1.176 -5.315 -8.831 1.00 97.94 71 VAL A C 1
ATOM 587 O O . VAL A 1 71 ? 2.369 -5.284 -8.517 1.00 97.94 71 VAL A O 1
ATOM 590 N N . ASN A 1 72 ? 0.657 -4.495 -9.729 1.00 97.88 72 ASN A N 1
ATOM 591 C CA . ASN A 1 72 ? 1.341 -3.355 -10.299 1.00 97.88 72 ASN A CA 1
ATOM 592 C C . ASN A 1 72 ? 0.658 -2.055 -9.831 1.00 97.88 72 ASN A C 1
ATOM 594 O O . ASN A 1 72 ? -0.421 -2.065 -9.244 1.00 97.88 72 ASN A O 1
ATOM 598 N N . MET A 1 73 ? 1.351 -0.934 -10.017 1.00 96.94 73 MET A N 1
ATOM 599 C CA . MET A 1 73 ? 0.812 0.400 -9.780 1.00 96.94 73 MET A CA 1
ATOM 600 C C . MET A 1 73 ? 1.039 1.226 -11.050 1.00 96.94 73 MET A C 1
ATOM 602 O O . MET A 1 73 ? 2.181 1.289 -11.530 1.00 96.94 73 MET A O 1
ATOM 606 N N . PRO A 1 74 ? 0.001 1.851 -11.631 1.00 95.31 74 PRO A N 1
ATOM 607 C CA . PRO A 1 74 ? 0.168 2.740 -12.772 1.00 95.31 74 PRO A CA 1
ATOM 608 C C . PRO A 1 74 ? 1.096 3.914 -12.453 1.00 95.31 74 PRO A C 1
ATOM 610 O O . PRO A 1 74 ? 1.093 4.460 -11.349 1.00 95.31 74 PRO A O 1
ATOM 613 N N . THR A 1 75 ? 1.875 4.345 -13.448 1.00 92.62 75 THR A N 1
ATOM 614 C CA . THR A 1 75 ? 2.926 5.365 -13.281 1.00 92.62 75 THR A CA 1
ATOM 615 C C . THR A 1 75 ? 2.409 6.674 -12.675 1.00 92.62 75 THR A C 1
ATOM 6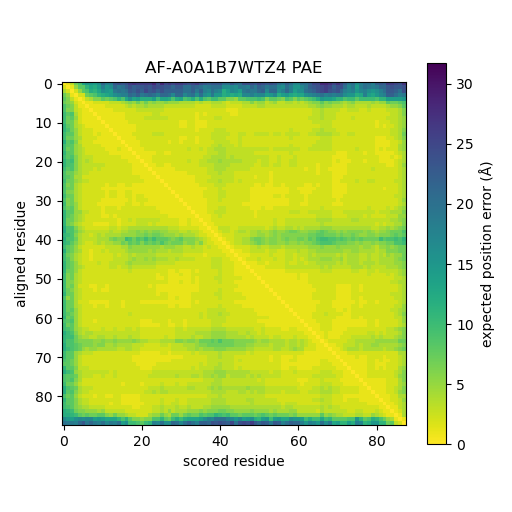17 O O . THR A 1 75 ? 3.128 7.308 -11.907 1.00 92.62 75 THR A O 1
ATOM 620 N N . ILE A 1 76 ? 1.155 7.047 -12.962 1.00 91.56 76 ILE A N 1
ATOM 621 C CA . ILE A 1 76 ? 0.513 8.255 -12.419 1.00 91.56 76 ILE A CA 1
ATOM 622 C C . ILE A 1 76 ? 0.392 8.239 -10.885 1.00 91.56 76 ILE A C 1
ATOM 624 O O . ILE A 1 76 ? 0.408 9.301 -10.271 1.00 91.56 76 ILE A O 1
ATOM 628 N N . TYR A 1 77 ? 0.328 7.056 -10.265 1.00 93.44 77 TYR A N 1
ATOM 629 C CA . TYR A 1 77 ? 0.275 6.894 -8.809 1.00 93.44 77 TYR A CA 1
ATOM 630 C C . TYR A 1 77 ? 1.648 6.604 -8.207 1.00 93.44 77 TYR A C 1
ATOM 632 O O . TYR A 1 77 ? 1.918 7.019 -7.084 1.00 93.44 77 TYR A O 1
ATOM 640 N N . MET A 1 78 ? 2.553 5.965 -8.954 1.00 93.25 78 MET A N 1
ATOM 641 C CA . MET A 1 78 ? 3.869 5.566 -8.440 1.00 93.25 78 MET A CA 1
ATOM 642 C C . MET A 1 78 ? 4.627 6.716 -7.764 1.00 93.25 78 MET A C 1
ATOM 644 O O . MET A 1 78 ? 5.157 6.532 -6.671 1.00 93.25 78 MET A O 1
ATOM 648 N N . TYR A 1 79 ? 4.639 7.907 -8.376 1.00 89.62 79 TYR A N 1
ATOM 649 C CA . TYR A 1 79 ? 5.313 9.075 -7.802 1.00 89.62 79 TYR A CA 1
ATOM 650 C C . TYR A 1 79 ? 4.672 9.519 -6.478 1.00 89.62 79 TYR A C 1
ATOM 652 O O . TYR A 1 79 ? 5.379 9.728 -5.496 1.00 89.62 79 TYR A O 1
ATOM 660 N N . GLY A 1 80 ? 3.338 9.591 -6.426 1.00 90.38 80 GLY A N 1
ATOM 661 C CA . GLY A 1 80 ? 2.595 10.005 -5.231 1.00 90.38 80 GLY A CA 1
ATOM 662 C C . GLY A 1 80 ? 2.657 9.007 -4.070 1.00 90.38 80 GLY A C 1
ATOM 663 O O . GLY A 1 80 ? 2.490 9.408 -2.922 1.00 90.38 80 GLY A O 1
ATOM 664 N N . PHE A 1 81 ? 2.919 7.730 -4.358 1.00 93.12 81 PHE A N 1
ATOM 665 C CA . PHE A 1 81 ? 3.066 6.660 -3.364 1.00 93.12 81 PHE A CA 1
ATOM 666 C C . PHE A 1 81 ? 4.529 6.283 -3.073 1.00 93.12 81 PHE A C 1
ATOM 668 O O . PHE A 1 81 ? 4.786 5.392 -2.268 1.00 93.12 81 PHE A O 1
ATOM 675 N N . GLY A 1 82 ? 5.508 6.918 -3.727 1.00 93.38 82 GLY A N 1
ATOM 676 C CA . GLY A 1 82 ? 6.930 6.588 -3.558 1.00 93.38 82 GLY A CA 1
ATOM 677 C C . GLY A 1 82 ? 7.321 5.185 -4.050 1.00 93.38 82 GLY A C 1
ATOM 678 O O . GLY A 1 82 ? 8.403 4.687 -3.726 1.00 93.38 82 GLY A O 1
ATOM 679 N N . VAL A 1 83 ? 6.461 4.537 -4.835 1.00 95.94 83 VAL A N 1
ATOM 680 C CA . VAL A 1 83 ? 6.660 3.195 -5.398 1.00 95.94 83 VAL A CA 1
ATOM 681 C C . VAL A 1 83 ? 7.588 3.275 -6.612 1.00 95.94 83 VAL A C 1
ATOM 683 O O . VAL A 1 83 ? 7.567 4.234 -7.384 1.00 95.94 83 VAL A O 1
ATOM 686 N N . LYS A 1 84 ? 8.436 2.262 -6.806 1.00 94.44 84 LYS A N 1
ATOM 687 C CA . LYS A 1 84 ? 9.490 2.254 -7.834 1.00 94.44 84 LYS A CA 1
ATOM 688 C C . LYS A 1 84 ? 9.339 1.072 -8.784 1.00 94.44 84 LYS A C 1
ATOM 690 O O . LYS A 1 84 ? 8.739 0.054 -8.455 1.00 94.44 84 LYS A O 1
ATOM 695 N N . ARG A 1 85 ? 9.928 1.176 -9.976 1.00 93.75 85 ARG A N 1
ATOM 696 C CA . ARG A 1 85 ? 10.174 -0.003 -10.819 1.00 93.75 85 ARG A CA 1
ATOM 697 C C . ARG A 1 85 ? 11.379 -0.778 -10.266 1.00 93.75 85 ARG A C 1
ATOM 699 O O . ARG A 1 85 ? 12.296 -0.149 -9.724 1.00 93.75 85 ARG A O 1
ATOM 706 N N . PRO A 1 86 ? 11.427 -2.114 -10.408 1.00 88.81 86 PRO A N 1
ATOM 707 C CA . PRO A 1 86 ? 12.677 -2.849 -10.331 1.00 88.81 86 PRO A CA 1
ATOM 708 C C . PRO A 1 86 ? 13.697 -2.182 -11.256 1.00 88.81 86 PRO A C 1
ATOM 710 O O . 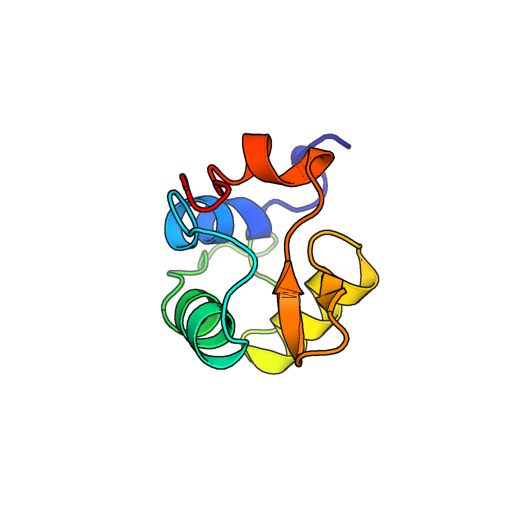PRO A 1 86 ? 13.412 -1.951 -12.430 1.00 88.81 86 PRO A O 1
ATOM 713 N N . LYS A 1 87 ? 14.858 -1.810 -10.713 1.00 78.94 87 LYS A N 1
ATOM 714 C CA . LYS A 1 87 ? 16.011 -1.504 -11.559 1.00 78.94 87 LYS A CA 1
ATOM 715 C C . LYS A 1 87 ? 16.495 -2.845 -12.114 1.00 78.94 87 LYS A C 1
ATOM 717 O O . LYS A 1 87 ? 16.568 -3.795 -11.332 1.00 78.94 87 LYS A O 1
ATOM 722 N N . GLY A 1 88 ? 16.708 -2.910 -13.428 1.00 50.25 88 GLY A N 1
ATOM 723 C CA . GLY A 1 88 ? 17.416 -4.025 -14.059 1.00 50.25 88 GLY A CA 1
ATOM 724 C C . GLY A 1 88 ? 18.864 -4.095 -13.604 1.00 50.25 88 GLY A C 1
ATOM 725 O O . GLY A 1 88 ? 19.356 -3.072 -13.067 1.00 50.25 88 GLY A O 1
#

Mean predicted aligned error: 3.8 Å

Solvent-accessible surface area (backbone atoms only — not comparable to full-atom values): 5075 Å² total; per-residue (Å²): 135,71,68,82,83,47,58,35,48,57,43,47,29,64,52,40,45,67,41,50,41,68,31,57,45,66,63,54,42,52,36,53,66,71,33,73,68,55,88,50,88,86,30,45,60,102,53,89,50,39,70,60,46,49,49,52,36,42,76,70,55,54,29,46,76,44,96,87,55,24,35,33,56,47,72,89,43,22,70,81,28,45,36,37,66,72,78,130

Secondary structure (DSSP, 8-state):
--GGG-TTHHHHHHHHTT-BSSB-HHHHHHHHHT-----STTSS-S-S-HHHHHHHHHHTTSSEE-TTS-EE--HHHHHHHT-BPPP-

pLDDT: mean 91.58, std 10.59, range [47.91, 97.94]

Nearest PDB structures (foldseek):
  5oa3-assembly1_T  TM=7.062E-01  e=5.529E-01  Homo sapiens
  2zj5-assembly1_A  TM=5.595E-01  e=5.529E-01  Pyrococcus furiosus
  3tqn-assembly2_B  TM=4.814E-01  e=3.097E-01  Coxiella burnetii
  7qcd-assembly1_D  TM=5.781E-01  e=5.897E-01  Saccharomyces cerevisiae S288C
  5y8t-assembly2_B  TM=5.694E-01  e=7.630E-01  Bacillus spizizenii str. W23

Radius of gyration: 12.35 Å; Cα contacts (8 Å, |Δi|>4): 115; chains: 1; bounding box: 31×29×30 Å